Protein AF-A0A7V5G832-F1 (afdb_monomer)

Radius of gyration: 25.44 Å; Cα contacts (8 Å, |Δi|>4): 101; chains: 1; bounding box: 29×45×96 Å

Sequence (124 aa):
MEGGEATKTEAKAEAPVAQKAEAPKVEAPAPVAEEKAEAPKVETAPASAEVSTAACAGCHGANFEKKAMGVSKVVNTLTKDEIKKALHGYKDGTYGGSMKTIMKGQATPLSDAQIEAIANKVGK

Structure (mmCIF, N/CA/C/O backbone):
data_AF-A0A7V5G832-F1
#
_entry.id   AF-A0A7V5G832-F1
#
loop_
_atom_site.group_PDB
_atom_site.id
_atom_site.type_s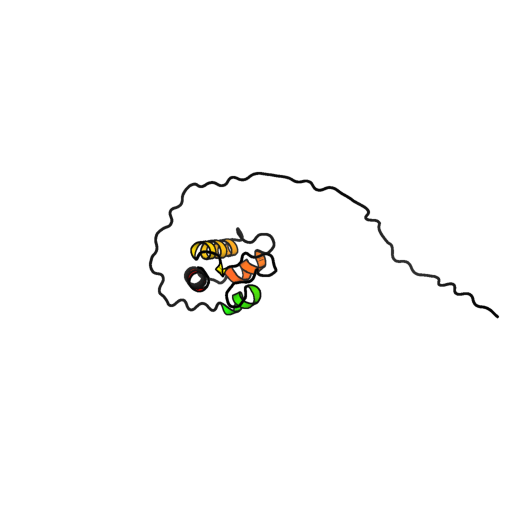ymbol
_atom_site.label_atom_id
_atom_site.label_alt_id
_atom_site.label_comp_id
_atom_site.label_asym_id
_atom_site.label_entity_id
_atom_site.label_seq_id
_atom_site.pdbx_PDB_ins_code
_atom_site.Cartn_x
_atom_site.Cartn_y
_atom_site.Cartn_z
_atom_site.occupancy
_atom_site.B_iso_or_equiv
_atom_site.auth_seq_id
_atom_site.auth_comp_id
_atom_site.auth_asym_id
_atom_site.auth_atom_id
_atom_site.pdbx_PDB_model_num
ATOM 1 N N . MET A 1 1 ? -2.245 13.276 -76.904 1.00 51.38 1 MET A N 1
ATOM 2 C CA . MET A 1 1 ? -1.367 14.085 -76.045 1.00 51.38 1 MET A CA 1
ATOM 3 C C . MET A 1 1 ? -2.179 14.528 -74.850 1.00 51.38 1 MET A C 1
ATOM 5 O O . MET A 1 1 ? -3.314 14.923 -75.064 1.00 51.38 1 MET A O 1
ATOM 9 N N . GLU A 1 2 ? -1.568 14.419 -73.667 1.00 45.22 2 GLU A N 1
ATOM 10 C CA . GLU A 1 2 ? -1.846 15.236 -72.473 1.00 45.22 2 GLU A CA 1
ATOM 11 C C . GLU A 1 2 ? -3.223 14.962 -71.834 1.00 45.22 2 GLU A C 1
ATOM 13 O O . GLU A 1 2 ? -4.272 15.266 -72.377 1.00 45.22 2 GLU A O 1
ATOM 18 N N . GLY A 1 3 ? -3.305 14.219 -70.730 1.00 46.62 3 GLY A N 1
ATOM 19 C CA . GLY A 1 3 ? -2.695 14.585 -69.453 1.00 46.62 3 GLY A CA 1
ATOM 20 C C . GLY A 1 3 ? -3.667 15.521 -68.735 1.00 46.62 3 GLY A C 1
ATOM 21 O O . GLY A 1 3 ? -3.732 16.697 -69.065 1.00 46.62 3 GLY A O 1
ATOM 22 N N . GLY A 1 4 ? -4.464 14.993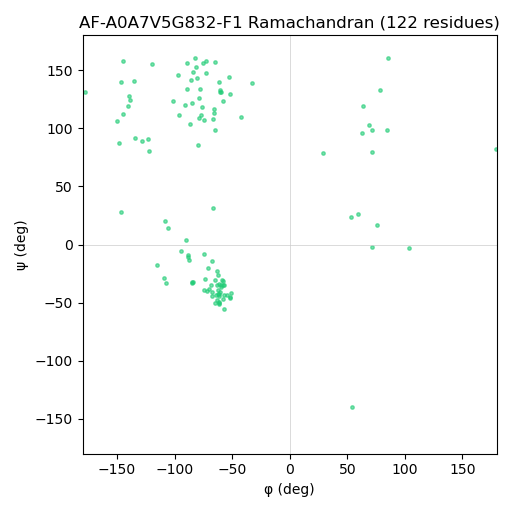 -67.807 1.00 39.41 4 GLY A N 1
ATOM 23 C CA . GLY A 1 4 ? -5.489 15.781 -67.124 1.00 39.41 4 GLY A CA 1
ATOM 24 C C . GLY A 1 4 ? -6.279 14.955 -66.120 1.00 39.41 4 GLY A C 1
ATOM 25 O O . GLY A 1 4 ? -7.348 14.440 -66.427 1.00 39.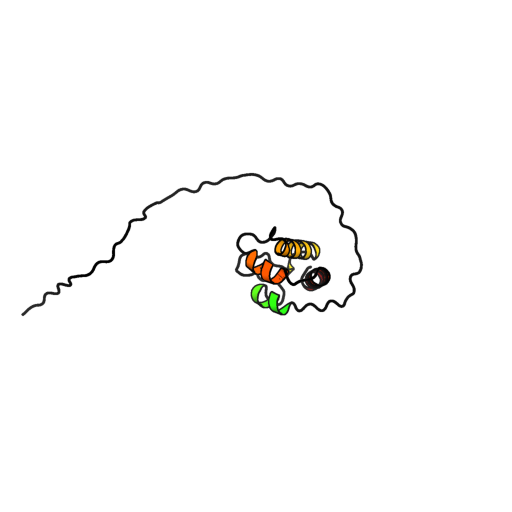41 4 GLY A O 1
ATOM 26 N N . GLU A 1 5 ? -5.698 14.799 -64.937 1.00 45.44 5 GLU A N 1
ATOM 27 C CA . GLU A 1 5 ? -6.315 14.251 -63.734 1.00 45.44 5 GLU A CA 1
ATOM 28 C C . GLU A 1 5 ? -7.526 15.110 -63.317 1.00 45.44 5 GLU A C 1
ATOM 30 O O . GLU A 1 5 ? -7.429 16.333 -63.245 1.00 45.44 5 GLU A O 1
ATOM 35 N N . ALA A 1 6 ? -8.671 14.479 -63.050 1.00 44.62 6 ALA A N 1
ATOM 36 C CA . ALA A 1 6 ? -9.799 15.109 -62.367 1.00 44.62 6 ALA A CA 1
ATOM 37 C C . ALA A 1 6 ? -10.549 14.046 -61.556 1.00 44.62 6 ALA A C 1
ATOM 39 O O . ALA A 1 6 ? -11.488 13.396 -62.017 1.00 44.62 6 ALA A O 1
ATOM 40 N N . THR A 1 7 ? -10.075 13.848 -60.331 1.00 36.00 7 THR A N 1
ATOM 41 C CA . THR A 1 7 ? -10.737 13.123 -59.248 1.00 36.00 7 THR A CA 1
ATOM 42 C C . THR A 1 7 ? -12.070 13.791 -58.899 1.00 36.00 7 THR A C 1
ATOM 44 O O . THR A 1 7 ? -12.155 15.004 -58.714 1.00 36.00 7 THR A O 1
ATOM 47 N N . LYS A 1 8 ? -13.127 12.982 -58.782 1.00 42.59 8 LYS A N 1
ATOM 48 C CA . LYS A 1 8 ? -14.446 13.387 -58.287 1.00 42.59 8 LYS A CA 1
ATOM 49 C C . LYS A 1 8 ? -15.021 12.296 -57.380 1.00 42.59 8 LYS A C 1
ATOM 51 O O . LYS A 1 8 ? -15.193 11.174 -57.840 1.00 42.59 8 LYS A O 1
ATOM 56 N N . THR A 1 9 ? -15.425 12.739 -56.181 1.00 34.81 9 THR A N 1
ATOM 57 C CA . THR A 1 9 ? -16.365 12.137 -55.207 1.00 34.81 9 THR A CA 1
ATOM 58 C C . THR A 1 9 ? -15.779 10.997 -54.348 1.00 34.81 9 THR A C 1
ATOM 60 O O . THR A 1 9 ? -15.060 10.157 -54.859 1.00 34.81 9 THR A O 1
ATOM 63 N N . GLU A 1 10 ? -15.935 10.935 -53.022 1.00 41.59 10 GLU A N 1
ATOM 64 C CA . GLU A 1 10 ? -17.075 11.291 -52.168 1.00 41.59 10 GLU A CA 1
ATOM 65 C C . GLU A 1 10 ? -16.681 11.886 -50.804 1.00 41.59 10 GLU A C 1
ATOM 67 O O . GLU A 1 10 ? -15.588 11.694 -50.274 1.00 41.59 10 GLU A O 1
ATOM 72 N N . ALA A 1 11 ? -17.646 12.613 -50.251 1.00 45.38 11 ALA A N 1
ATOM 73 C CA . ALA A 1 11 ? -17.619 13.338 -48.998 1.00 45.38 11 ALA A CA 1
ATOM 74 C C . ALA A 1 11 ? -17.665 12.433 -47.755 1.00 45.38 11 ALA A C 1
ATOM 76 O O . ALA A 1 11 ? -18.419 11.462 -47.698 1.00 45.38 11 ALA A O 1
ATOM 77 N N . LYS A 1 12 ? -17.005 12.870 -46.677 1.00 39.00 12 LYS A N 1
ATOM 78 C CA . LYS A 1 12 ? -17.556 12.704 -45.329 1.00 39.00 12 LYS A CA 1
ATOM 79 C C . LYS A 1 12 ? -17.302 13.968 -44.519 1.00 39.00 12 LYS A C 1
ATOM 81 O O . LYS A 1 12 ? -16.178 14.438 -44.421 1.00 39.00 12 LYS A O 1
ATOM 86 N N . ALA A 1 13 ? -18.403 14.505 -44.013 1.00 40.12 13 ALA A N 1
ATOM 87 C CA . ALA A 1 13 ? -18.540 15.783 -43.343 1.00 40.12 13 ALA A CA 1
ATOM 88 C C . ALA A 1 13 ? -17.542 16.002 -42.194 1.00 40.12 13 ALA A C 1
ATOM 90 O O . ALA A 1 13 ? -17.444 15.187 -41.275 1.00 40.12 13 ALA A O 1
ATOM 91 N N . GLU A 1 14 ? -16.882 17.157 -42.237 1.00 35.00 14 GLU A N 1
ATOM 92 C CA . GLU A 1 14 ? -16.197 17.783 -41.113 1.00 35.00 14 GLU A CA 1
ATOM 93 C C . GLU A 1 14 ? -17.184 18.722 -40.408 1.00 35.00 14 GLU A C 1
ATOM 95 O O . GLU A 1 14 ? -17.725 19.654 -41.006 1.00 35.00 14 GLU A O 1
ATOM 100 N N . ALA A 1 15 ? -17.442 18.448 -39.131 1.00 43.19 15 ALA A N 1
ATOM 101 C CA . ALA A 1 15 ? -18.078 19.383 -38.216 1.00 43.19 15 ALA A CA 1
ATOM 102 C C . ALA A 1 15 ? -16.977 20.231 -37.550 1.00 43.19 15 ALA A C 1
ATOM 104 O O . ALA A 1 15 ? -15.974 19.669 -37.102 1.00 43.19 15 ALA A O 1
ATOM 105 N N . PRO A 1 16 ? -17.129 21.563 -37.467 1.00 43.22 16 PRO A N 1
ATOM 106 C CA . PRO A 1 16 ? -16.106 22.438 -36.915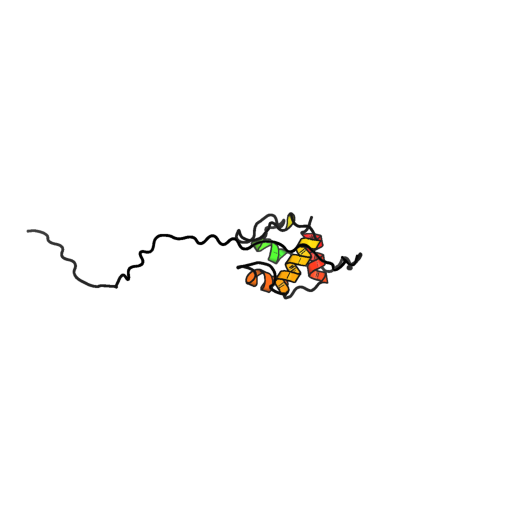 1.00 43.22 16 PRO A CA 1
ATOM 107 C C . PRO A 1 16 ? -16.127 22.407 -35.383 1.00 43.22 16 PRO A C 1
ATOM 109 O O . PRO A 1 16 ? -17.145 22.707 -34.763 1.00 43.22 16 PRO A O 1
ATOM 112 N N . VAL A 1 17 ? -14.982 22.132 -34.757 1.00 37.62 17 VAL A N 1
ATOM 113 C CA . VAL A 1 17 ? -14.712 22.548 -33.374 1.00 37.62 17 VAL A CA 1
ATOM 114 C C . VAL A 1 17 ? -13.435 23.378 -33.373 1.00 37.62 17 VAL A C 1
ATOM 116 O O . VAL A 1 17 ? -12.313 22.897 -33.260 1.00 37.62 17 VAL A O 1
ATOM 119 N N . ALA A 1 18 ? -13.643 24.681 -33.535 1.00 45.72 18 ALA A N 1
ATOM 120 C CA . ALA A 1 18 ? -12.765 25.688 -32.985 1.00 45.72 18 ALA A CA 1
ATOM 121 C C . ALA A 1 18 ? -13.387 26.138 -31.661 1.00 45.72 18 ALA A C 1
ATOM 123 O O . ALA A 1 18 ? -14.416 26.808 -31.656 1.00 45.72 18 ALA A O 1
ATOM 124 N N . GLN A 1 19 ? -12.749 25.809 -30.540 1.00 40.81 19 GLN A N 1
ATOM 125 C CA . GLN A 1 19 ? -12.776 26.702 -29.389 1.00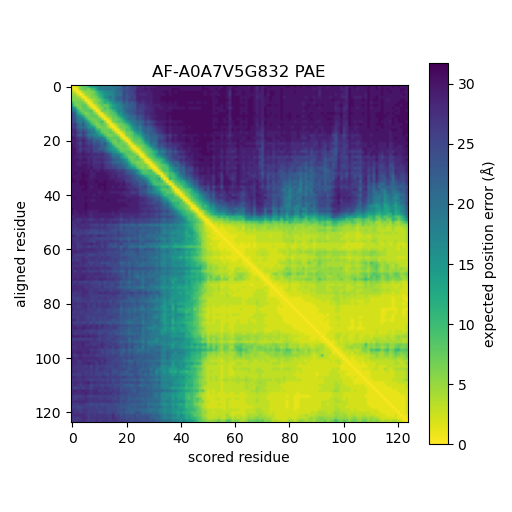 40.81 19 GLN A CA 1
ATOM 126 C C . GLN A 1 19 ? -11.439 26.632 -28.657 1.00 40.81 19 GLN A C 1
ATOM 128 O O . GLN A 1 19 ? -11.031 25.615 -28.103 1.00 40.81 19 GLN A O 1
ATOM 133 N N . LYS A 1 20 ? -10.741 27.759 -28.739 1.00 43.31 20 LYS A N 1
ATOM 134 C CA . LYS A 1 20 ? -9.567 28.135 -27.968 1.00 43.31 20 LYS A CA 1
ATOM 135 C C . LYS A 1 20 ? -10.045 28.758 -26.654 1.00 43.31 20 LYS A C 1
ATOM 137 O O . LYS A 1 20 ? -10.958 29.570 -26.696 1.00 43.31 20 LYS A O 1
ATOM 142 N N . ALA A 1 21 ? -9.312 28.434 -25.586 1.00 36.62 21 ALA A N 1
ATOM 143 C CA . ALA A 1 21 ? -9.239 29.098 -24.280 1.00 36.62 21 ALA A CA 1
ATOM 144 C C . ALA A 1 21 ? -10.521 29.115 -23.425 1.00 36.62 21 ALA A C 1
ATOM 146 O O . ALA A 1 21 ? -11.515 29.718 -23.785 1.00 36.62 21 ALA A O 1
ATOM 147 N N . GLU A 1 22 ? -10.461 28.515 -22.235 1.00 34.91 22 GLU A N 1
ATOM 148 C CA . GLU A 1 22 ? -10.246 29.247 -20.979 1.00 34.91 22 GLU A CA 1
ATOM 149 C C . GLU A 1 22 ? -10.186 28.249 -19.817 1.00 34.91 22 GLU A C 1
ATOM 151 O O . GLU A 1 22 ? -11.001 27.338 -19.689 1.00 34.91 22 GLU A O 1
ATOM 156 N N . ALA A 1 23 ? -9.156 28.397 -18.991 1.00 45.84 23 ALA A N 1
ATOM 157 C CA . ALA A 1 23 ? -9.029 27.694 -17.733 1.00 45.84 23 ALA A CA 1
ATOM 158 C C . ALA A 1 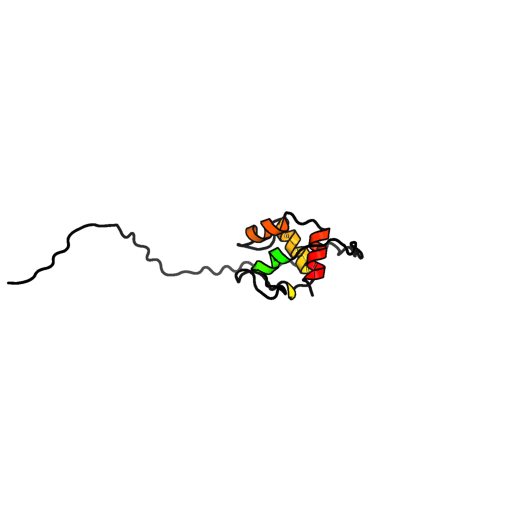23 ? -9.800 28.470 -16.661 1.00 45.84 23 ALA A C 1
ATOM 160 O O . ALA A 1 23 ? -9.422 29.605 -16.370 1.00 45.84 23 ALA A O 1
ATOM 161 N N . PRO A 1 24 ? -10.787 27.870 -15.985 1.00 40.88 24 PRO A N 1
ATOM 162 C CA . PRO A 1 24 ? -11.133 28.298 -14.648 1.00 40.88 24 PRO A CA 1
ATOM 163 C C . PRO A 1 24 ? -10.238 27.549 -13.660 1.00 40.88 24 PRO A C 1
ATOM 165 O O . PRO A 1 24 ? -10.428 26.372 -13.351 1.00 40.88 24 PRO A O 1
ATOM 168 N N . LYS A 1 25 ? -9.241 28.273 -13.150 1.00 47.16 25 LYS A N 1
ATOM 169 C CA . LYS A 1 25 ? -8.679 28.002 -11.833 1.00 47.16 25 LYS A CA 1
ATOM 170 C C . LYS A 1 25 ? -9.765 28.298 -10.793 1.00 47.16 25 LYS A C 1
ATOM 172 O O . LYS A 1 25 ? -10.190 29.437 -10.651 1.00 47.16 25 LYS A O 1
ATOM 177 N N . VAL A 1 26 ? -10.167 27.260 -10.072 1.00 36.88 26 VAL A N 1
ATOM 178 C CA . VAL A 1 26 ? -10.904 27.295 -8.800 1.00 36.88 26 VAL A CA 1
ATOM 179 C C . VAL A 1 26 ? -10.154 26.263 -7.954 1.00 36.88 26 VAL A C 1
ATOM 181 O O . VAL A 1 26 ? -10.245 25.071 -8.213 1.00 36.88 26 VAL A O 1
ATOM 184 N N . GLU A 1 27 ? -9.142 26.600 -7.158 1.00 46.56 27 GLU A N 1
ATOM 185 C CA . GLU A 1 27 ? -9.212 27.353 -5.903 1.00 46.56 27 GLU A CA 1
ATOM 186 C C . GLU A 1 27 ? -10.546 27.174 -5.177 1.00 46.56 27 GLU A C 1
ATOM 188 O O . GLU A 1 27 ? -11.437 28.012 -5.221 1.00 46.56 27 GLU A O 1
ATOM 193 N N . ALA A 1 28 ? -10.666 26.031 -4.508 1.00 35.84 28 ALA A N 1
ATOM 194 C CA . ALA A 1 28 ? -11.461 25.921 -3.302 1.00 35.84 28 ALA A CA 1
ATOM 195 C C . ALA A 1 28 ? -10.655 25.125 -2.254 1.00 35.84 28 ALA A C 1
ATOM 197 O O . ALA A 1 28 ? -9.904 24.214 -2.615 1.00 35.84 28 ALA A O 1
ATOM 198 N N . PRO A 1 29 ? -10.732 25.542 -0.985 1.00 45.06 29 PRO A N 1
ATOM 199 C CA . PRO A 1 29 ? -9.623 25.515 -0.034 1.00 45.06 29 PRO A CA 1
ATOM 200 C C . PRO A 1 29 ? -9.494 24.211 0.771 1.00 45.06 29 PRO A C 1
ATOM 202 O O . PRO A 1 29 ? -10.470 23.509 1.025 1.00 45.06 29 PRO A O 1
ATOM 205 N N . ALA A 1 30 ? -8.277 23.942 1.255 1.00 44.59 30 ALA A N 1
ATOM 206 C CA . ALA A 1 30 ? -8.074 23.195 2.499 1.00 44.59 30 ALA A CA 1
ATOM 207 C C . ALA A 1 30 ? -8.730 23.995 3.646 1.00 44.59 30 ALA A C 1
ATOM 209 O O . ALA A 1 30 ? -8.596 25.220 3.647 1.00 44.59 30 ALA A O 1
ATOM 210 N N . PRO A 1 31 ? -9.409 23.369 4.622 1.00 44.31 31 PRO A N 1
ATOM 211 C CA . PRO A 1 31 ? -8.681 22.537 5.576 1.00 44.31 31 PRO A CA 1
ATOM 212 C C . PRO A 1 31 ? -9.471 21.320 6.081 1.00 44.31 31 PRO A C 1
ATOM 214 O O . PRO A 1 31 ? -10.635 21.410 6.453 1.00 44.31 31 PRO A O 1
ATOM 217 N N . VAL A 1 32 ? -8.790 20.187 6.213 1.00 35.97 32 VAL A N 1
ATOM 218 C CA . VAL A 1 32 ? -9.168 19.178 7.209 1.00 35.97 32 VAL A CA 1
ATOM 219 C C . VAL A 1 32 ? -7.966 18.957 8.122 1.00 35.97 32 VAL A C 1
ATOM 221 O O . VAL A 1 32 ? -7.170 18.047 7.923 1.00 35.97 32 VAL A O 1
ATOM 224 N N . ALA A 1 33 ? -7.814 19.875 9.080 1.00 37.09 33 ALA A N 1
ATOM 225 C CA . ALA A 1 33 ? -7.278 19.552 10.400 1.00 37.09 33 ALA A CA 1
ATOM 226 C C . ALA A 1 33 ? -8.453 18.918 11.164 1.00 37.09 33 ALA A C 1
ATOM 228 O O . ALA A 1 33 ? -9.535 19.494 11.219 1.00 37.09 33 ALA A O 1
ATOM 229 N N . GLU A 1 34 ? -8.390 17.614 11.408 1.00 46.91 34 GLU A N 1
ATOM 230 C CA . GLU A 1 34 ? -7.985 17.056 12.700 1.00 46.91 34 GLU A CA 1
ATOM 231 C C . GLU A 1 34 ? -9.057 17.279 13.774 1.00 46.91 34 GLU A C 1
ATOM 233 O O . GLU A 1 34 ? -9.104 18.322 14.409 1.00 46.91 34 GLU A O 1
ATOM 238 N N . GLU A 1 35 ? -9.875 16.251 14.015 1.00 38.50 35 GLU A N 1
ATOM 239 C CA . GLU A 1 35 ? -10.198 15.865 15.387 1.00 38.50 35 GLU A CA 1
ATOM 240 C C . GLU A 1 35 ? -10.485 14.352 15.457 1.00 38.50 35 GLU A C 1
ATOM 242 O O . GLU A 1 35 ? -11.515 13.854 15.014 1.00 38.50 35 GLU A O 1
ATOM 247 N N . LYS A 1 36 ? -9.503 13.641 16.024 1.00 34.31 36 LYS A N 1
ATOM 248 C CA . LYS A 1 36 ? -9.677 12.564 17.008 1.00 34.31 36 LYS A CA 1
ATOM 249 C C . LYS A 1 36 ? -10.444 11.299 16.593 1.00 34.31 36 LYS A C 1
ATOM 251 O O . LYS A 1 36 ? -11.628 11.129 16.857 1.00 34.31 36 LYS A O 1
ATOM 256 N N . ALA A 1 37 ? -9.669 10.301 16.184 1.00 31.22 37 ALA A N 1
ATOM 257 C CA . ALA A 1 37 ? -9.799 8.978 16.782 1.00 31.22 37 ALA A CA 1
ATOM 258 C C . ALA A 1 37 ? -8.395 8.396 16.944 1.00 31.22 37 ALA A C 1
ATOM 260 O O . ALA A 1 37 ? -7.629 8.299 15.987 1.00 31.22 37 ALA A O 1
ATOM 261 N N . GLU A 1 38 ? -8.067 8.121 18.202 1.00 36.41 38 GLU A N 1
ATOM 262 C CA . GLU A 1 38 ? -6.885 7.425 18.685 1.00 36.41 38 GLU A CA 1
ATOM 263 C C . GLU A 1 38 ? -6.394 6.348 17.723 1.00 36.41 38 GLU A C 1
ATOM 265 O O . GLU A 1 38 ? -7.170 5.563 17.186 1.00 36.41 38 GLU A O 1
ATOM 270 N N . ALA A 1 39 ? -5.076 6.270 17.572 1.00 39.66 39 ALA A N 1
ATOM 271 C CA . ALA A 1 39 ? -4.438 5.021 17.221 1.00 39.66 39 ALA A CA 1
ATOM 272 C C . ALA A 1 39 ? -4.627 4.063 18.409 1.00 39.66 39 ALA A C 1
ATOM 274 O O . ALA A 1 39 ? -3.960 4.258 19.432 1.00 39.66 39 ALA A O 1
ATOM 275 N N . PRO A 1 40 ? -5.471 3.0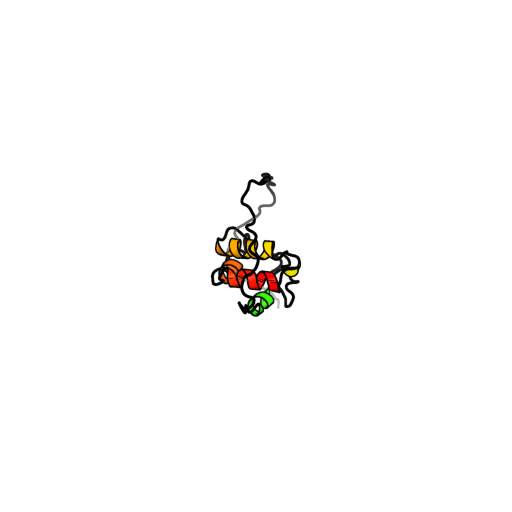16 18.332 1.00 41.53 40 PRO A N 1
ATOM 276 C CA . PRO A 1 40 ? -5.244 1.883 19.193 1.00 41.53 40 PRO A CA 1
ATOM 277 C C . PRO A 1 40 ? -3.921 1.263 18.753 1.00 41.53 40 PRO A C 1
ATOM 279 O O . PRO A 1 40 ? -3.758 0.732 17.654 1.00 41.53 40 PRO A O 1
ATOM 282 N N . LYS A 1 41 ? -2.954 1.369 19.657 1.00 49.00 41 LYS A N 1
ATOM 283 C CA . LYS A 1 41 ? -1.858 0.427 19.796 1.00 49.00 41 LYS A CA 1
ATOM 284 C C . LYS A 1 41 ? -2.420 -0.991 19.666 1.00 49.00 41 LYS A C 1
ATOM 286 O O . LYS A 1 41 ? -3.096 -1.463 20.573 1.00 49.00 41 LYS A O 1
ATOM 291 N N . VAL A 1 42 ? -2.111 -1.670 18.568 1.00 42.34 42 VAL A N 1
ATOM 292 C CA . VAL A 1 42 ? -2.168 -3.130 18.515 1.00 42.34 42 VAL A CA 1
ATOM 293 C C . VAL A 1 42 ? -0.829 -3.599 17.974 1.00 42.34 42 VAL A C 1
ATOM 295 O O . VAL A 1 42 ? -0.584 -3.688 16.775 1.00 42.34 42 VAL A O 1
ATOM 298 N N . GLU A 1 43 ? 0.075 -3.807 18.929 1.00 52.53 43 GLU A N 1
ATOM 299 C CA . GLU A 1 43 ? 1.096 -4.836 18.815 1.00 52.53 43 GLU A CA 1
ATOM 300 C C . GLU A 1 43 ? 0.416 -6.173 18.487 1.00 52.53 43 GLU A C 1
ATOM 302 O O . GLU A 1 43 ? -0.635 -6.505 19.039 1.00 52.53 43 GLU A O 1
ATOM 307 N N . THR A 1 44 ? 1.109 -6.967 17.671 1.00 44.84 44 THR A N 1
ATOM 308 C CA . THR A 1 44 ? 0.893 -8.400 17.405 1.00 44.84 44 THR A CA 1
ATOM 309 C C . THR A 1 44 ? -0.339 -8.788 16.575 1.00 44.84 44 THR A C 1
ATOM 311 O O . THR A 1 44 ? -1.298 -9.356 17.090 1.00 44.84 44 THR A O 1
ATOM 314 N N . ALA A 1 45 ? -0.247 -8.649 15.246 1.00 49.09 45 ALA A N 1
ATOM 315 C CA . ALA A 1 45 ? -0.816 -9.674 14.367 1.00 49.09 45 ALA A CA 1
ATOM 316 C C . ALA A 1 45 ? 0.155 -10.866 14.257 1.00 49.09 45 ALA A C 1
ATOM 318 O O . ALA A 1 45 ? 1.377 -10.670 14.230 1.00 49.09 45 ALA A O 1
ATOM 319 N N . PRO A 1 46 ? -0.356 -12.108 14.194 1.00 42.12 46 PRO A N 1
ATOM 320 C CA . PRO A 1 46 ? 0.471 -13.295 14.027 1.00 42.12 46 PRO A CA 1
ATOM 321 C C . PRO A 1 46 ? 1.264 -13.213 12.718 1.00 42.12 46 PRO A C 1
ATOM 323 O O . PRO A 1 46 ? 0.719 -12.938 11.649 1.00 42.12 46 PRO A O 1
ATOM 326 N N . ALA A 1 47 ? 2.563 -13.483 12.822 1.00 51.53 47 ALA A N 1
ATOM 327 C CA . ALA A 1 47 ? 3.588 -13.365 11.788 1.00 51.53 47 ALA A CA 1
ATOM 328 C C . ALA A 1 47 ? 3.448 -14.350 10.601 1.00 51.53 47 ALA A C 1
ATOM 330 O O . ALA A 1 47 ? 4.449 -14.792 10.041 1.00 51.53 47 ALA A O 1
ATOM 331 N N . SER A 1 48 ? 2.233 -14.751 10.214 1.00 53.12 48 SER A N 1
ATOM 332 C CA . SER A 1 48 ? 2.029 -15.817 9.219 1.00 53.12 48 SER A CA 1
ATOM 333 C C . SER A 1 48 ? 0.792 -15.632 8.336 1.00 53.12 48 SER A C 1
ATOM 335 O O . SER A 1 48 ? 0.239 -16.604 7.835 1.00 53.12 48 SER A O 1
ATOM 337 N N . ALA A 1 49 ? 0.352 -14.395 8.091 1.00 62.19 49 ALA A N 1
ATOM 338 C CA . ALA A 1 49 ? -0.447 -14.120 6.898 1.00 62.19 49 ALA A CA 1
ATOM 339 C C . ALA A 1 49 ? 0.517 -13.995 5.707 1.00 62.19 49 ALA A C 1
ATOM 341 O O . ALA A 1 49 ? 0.994 -12.907 5.382 1.00 62.19 49 ALA A O 1
ATOM 342 N N . GLU A 1 50 ? 0.865 -15.124 5.087 1.00 66.88 50 GLU A N 1
ATOM 343 C CA . GLU A 1 50 ? 1.662 -15.130 3.861 1.00 66.88 50 GLU A CA 1
ATOM 344 C C . GLU A 1 50 ? 0.868 -14.469 2.733 1.00 66.88 50 GLU A C 1
ATOM 346 O O . GLU A 1 50 ? -0.008 -15.067 2.109 1.00 66.88 50 GLU A O 1
ATOM 351 N N . VAL A 1 51 ? 1.160 -13.193 2.478 1.00 78.75 51 VAL A N 1
ATOM 352 C CA . VAL A 1 51 ? 0.583 -12.465 1.351 1.00 78.75 51 VAL A CA 1
ATOM 353 C C . VAL A 1 51 ? 1.589 -12.388 0.214 1.00 78.75 51 VAL A C 1
ATOM 355 O O . VAL A 1 51 ? 2.714 -11.884 0.353 1.00 78.75 51 VAL A O 1
ATOM 358 N N . SER A 1 52 ? 1.157 -12.889 -0.943 1.00 83.94 52 SER A N 1
ATOM 359 C CA . SER A 1 52 ? 1.892 -12.731 -2.188 1.00 83.94 52 SER A CA 1
ATOM 360 C C . SER A 1 52 ? 1.713 -11.314 -2.719 1.00 83.94 52 SER A C 1
ATOM 362 O O . SER A 1 52 ? 0.616 -10.881 -3.060 1.00 83.94 52 SER A O 1
ATOM 364 N N . THR A 1 53 ? 2.826 -10.597 -2.817 1.00 86.62 53 THR A N 1
ATOM 365 C CA . THR A 1 53 ? 2.914 -9.254 -3.396 1.00 86.62 53 THR A CA 1
ATOM 366 C C . THR A 1 53 ? 3.212 -9.277 -4.898 1.00 86.62 53 THR A C 1
ATOM 368 O O . THR A 1 53 ? 3.373 -8.222 -5.510 1.00 86.62 53 THR A O 1
ATOM 371 N N . ALA A 1 54 ? 3.279 -10.464 -5.515 1.00 87.25 54 ALA A N 1
ATOM 372 C CA . ALA A 1 54 ? 3.662 -10.629 -6.918 1.00 87.25 54 ALA A CA 1
ATOM 373 C C . ALA A 1 54 ? 2.712 -9.894 -7.879 1.00 87.25 54 ALA A C 1
ATOM 375 O O . ALA A 1 54 ? 3.165 -9.228 -8.809 1.00 87.25 54 ALA A O 1
ATOM 376 N N . ALA A 1 55 ? 1.403 -9.937 -7.611 1.00 86.69 55 ALA A N 1
ATOM 377 C CA . ALA A 1 55 ? 0.407 -9.204 -8.393 1.00 86.69 55 ALA A CA 1
ATOM 378 C C . ALA A 1 55 ? 0.601 -7.679 -8.295 1.00 86.69 55 ALA A C 1
ATOM 380 O O . ALA A 1 55 ? 0.415 -6.952 -9.268 1.00 86.69 55 ALA A O 1
ATOM 381 N N . CYS A 1 56 ? 1.035 -7.191 -7.132 1.00 89.69 56 CYS A N 1
ATOM 382 C CA . CYS A 1 56 ? 1.288 -5.773 -6.898 1.00 89.69 56 CYS A CA 1
ATOM 383 C C . CYS A 1 56 ? 2.549 -5.304 -7.641 1.00 89.69 56 CYS A C 1
ATOM 385 O O . CYS A 1 56 ? 2.566 -4.220 -8.230 1.00 89.69 56 CYS A O 1
ATOM 387 N N . ALA A 1 57 ? 3.588 -6.145 -7.651 1.00 89.75 57 ALA A N 1
ATOM 388 C CA . ALA A 1 57 ? 4.870 -5.857 -8.284 1.00 89.75 57 ALA A CA 1
ATOM 389 C C . ALA A 1 57 ? 4.764 -5.651 -9.805 1.00 89.75 57 ALA A C 1
ATOM 391 O O . ALA A 1 57 ? 5.555 -4.894 -10.369 1.00 89.75 57 ALA A O 1
ATOM 392 N N . GLY A 1 58 ? 3.756 -6.243 -10.459 1.00 89.44 58 GLY A N 1
ATOM 393 C CA . GLY A 1 58 ? 3.500 -6.049 -11.890 1.00 89.44 58 GLY A CA 1
ATOM 394 C C . GLY A 1 58 ? 3.300 -4.579 -12.282 1.00 89.44 58 GLY A C 1
ATOM 395 O O . GLY A 1 58 ? 3.771 -4.153 -13.334 1.00 89.44 58 GLY A O 1
ATOM 396 N N . CYS A 1 59 ? 2.680 -3.780 -11.407 1.00 91.88 59 CYS A N 1
ATOM 397 C CA . CYS A 1 59 ? 2.448 -2.351 -11.645 1.00 91.88 59 CYS A CA 1
ATOM 398 C C . CYS A 1 59 ? 3.350 -1.441 -10.795 1.00 91.88 59 CYS A C 1
ATOM 400 O O . CYS A 1 59 ? 3.730 -0.362 -11.248 1.00 91.88 59 CYS A O 1
ATOM 402 N N . HIS A 1 60 ? 3.698 -1.856 -9.575 1.00 92.06 60 HIS A N 1
ATOM 403 C CA . HIS A 1 60 ? 4.463 -1.042 -8.621 1.00 92.06 60 HIS A CA 1
ATOM 404 C C . HIS A 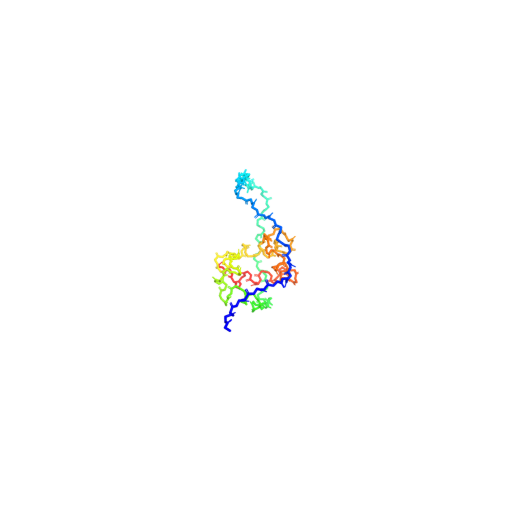1 60 ? 5.980 -1.290 -8.655 1.00 92.06 60 HIS A C 1
ATOM 406 O O . HIS A 1 60 ? 6.732 -0.553 -8.017 1.00 92.06 60 HIS A O 1
ATOM 412 N N . GLY A 1 61 ? 6.450 -2.269 -9.432 1.00 91.00 61 GLY A N 1
ATOM 413 C CA . GLY A 1 61 ? 7.849 -2.701 -9.440 1.00 91.00 61 GLY A CA 1
ATOM 414 C C . GLY A 1 61 ? 8.142 -3.737 -8.355 1.00 91.00 61 GLY A C 1
ATOM 415 O O . GLY A 1 61 ? 7.396 -3.865 -7.385 1.00 91.00 61 GLY A O 1
ATOM 416 N N . ALA A 1 62 ? 9.235 -4.482 -8.525 1.00 90.19 62 ALA A N 1
ATOM 417 C CA . ALA A 1 62 ? 9.618 -5.561 -7.613 1.00 90.19 62 ALA A CA 1
ATOM 418 C C . ALA A 1 62 ? 9.834 -5.064 -6.175 1.00 90.19 62 ALA A C 1
ATOM 420 O O . ALA A 1 62 ? 9.436 -5.747 -5.234 1.00 90.19 62 ALA A O 1
ATOM 421 N N . ASN A 1 63 ? 10.380 -3.853 -6.017 1.00 88.69 63 ASN A N 1
ATOM 422 C CA . ASN A 1 63 ? 10.620 -3.229 -4.717 1.00 88.69 63 ASN A CA 1
ATOM 423 C C . ASN A 1 63 ? 9.657 -2.074 -4.442 1.00 88.69 63 ASN A C 1
ATOM 425 O O . ASN A 1 63 ? 9.971 -1.202 -3.633 1.00 88.69 63 ASN A O 1
ATOM 429 N N . PHE A 1 64 ? 8.508 -2.021 -5.128 1.00 91.00 64 PHE A N 1
ATOM 430 C CA . PHE A 1 64 ? 7.506 -0.971 -4.922 1.00 91.00 64 PHE A CA 1
ATOM 431 C C . PHE A 1 64 ? 8.037 0.455 -5.170 1.00 91.00 64 PHE A C 1
ATOM 433 O O . PHE A 1 64 ? 7.517 1.429 -4.617 1.00 91.00 64 PHE A O 1
ATOM 440 N N . GLU A 1 65 ? 9.071 0.571 -6.014 1.00 91.94 65 GLU A N 1
ATOM 441 C CA . GLU A 1 65 ? 9.772 1.820 -6.330 1.00 91.94 65 GLU A CA 1
ATOM 442 C C . GLU A 1 65 ? 9.147 2.601 -7.498 1.00 91.94 65 GLU A C 1
ATOM 444 O O . GLU A 1 65 ? 9.530 3.741 -7.770 1.00 91.94 65 GLU A O 1
ATOM 449 N N . LYS A 1 66 ? 8.176 2.010 -8.206 1.00 91.31 66 LYS A N 1
ATOM 450 C CA . LYS A 1 66 ? 7.532 2.644 -9.359 1.00 91.31 66 LYS A CA 1
ATOM 451 C C . LYS A 1 66 ? 6.223 3.315 -8.971 1.00 91.31 66 LYS A C 1
ATOM 453 O O . LYS A 1 66 ? 5.438 2.819 -8.161 1.00 91.31 66 LYS A O 1
ATOM 458 N N . LYS A 1 67 ? 5.951 4.430 -9.649 1.00 89.19 67 LYS A N 1
ATOM 459 C CA . LYS A 1 67 ? 4.606 4.999 -9.736 1.00 89.19 67 LYS A CA 1
ATOM 460 C C . LYS A 1 67 ? 3.796 4.135 -10.695 1.00 89.19 67 LYS A C 1
ATOM 462 O O . LYS A 1 67 ? 4.024 4.188 -11.906 1.00 89.19 67 LYS A O 1
ATOM 467 N N . ALA A 1 68 ? 2.867 3.344 -10.172 1.00 86.19 68 ALA A N 1
ATOM 468 C CA . ALA A 1 68 ? 1.974 2.548 -10.995 1.00 86.19 68 ALA A CA 1
ATOM 469 C C . ALA A 1 68 ? 1.198 3.472 -11.941 1.00 86.19 68 ALA A C 1
ATOM 471 O O . ALA A 1 68 ? 0.558 4.436 -11.506 1.00 86.19 68 ALA A O 1
ATOM 472 N N . MET A 1 69 ? 1.318 3.197 -13.244 1.00 83.31 69 MET A N 1
ATOM 473 C CA . MET A 1 69 ? 0.691 3.955 -14.335 1.00 83.31 69 MET A CA 1
ATOM 474 C C . MET A 1 69 ? 0.979 5.471 -14.305 1.00 83.31 69 MET A C 1
ATOM 476 O O . MET A 1 69 ? 0.185 6.262 -14.800 1.00 83.31 69 MET A O 1
ATOM 480 N N . GLY A 1 70 ? 2.081 5.901 -13.676 1.00 84.69 70 GLY A N 1
ATOM 481 C CA . GLY A 1 70 ? 2.441 7.319 -13.534 1.00 84.69 70 GLY A CA 1
ATOM 482 C C . GLY A 1 70 ? 1.566 8.127 -12.564 1.00 84.69 70 GLY A C 1
ATOM 483 O O . GLY A 1 70 ? 1.854 9.299 -12.331 1.00 84.69 70 GLY A O 1
ATOM 484 N N . VAL A 1 71 ? 0.543 7.510 -11.966 1.00 83.94 71 VAL A N 1
ATOM 485 C CA . VAL A 1 71 ? -0.446 8.183 -11.108 1.00 83.94 71 VAL A CA 1
ATOM 486 C C . VAL A 1 71 ? -0.313 7.822 -9.631 1.00 83.94 71 VAL A C 1
ATOM 488 O O . VAL A 1 71 ? -0.653 8.636 -8.776 1.00 83.94 71 VAL A O 1
ATOM 491 N N . SER A 1 72 ? 0.172 6.618 -9.300 1.00 85.12 72 SER A N 1
ATOM 492 C CA . SER A 1 72 ? 0.286 6.213 -7.896 1.00 85.12 72 SER A CA 1
ATOM 493 C C . SER A 1 72 ? 1.463 6.897 -7.201 1.00 85.12 72 SER A C 1
ATOM 495 O O . SER A 1 72 ? 2.471 7.248 -7.820 1.00 85.12 72 SER A O 1
ATOM 497 N N . LYS A 1 73 ? 1.379 7.001 -5.871 1.00 87.00 73 LYS A N 1
ATOM 498 C CA . LYS A 1 73 ? 2.558 7.244 -5.032 1.00 87.00 73 LYS A CA 1
ATOM 499 C C . LYS A 1 73 ? 3.521 6.052 -5.126 1.00 87.00 73 LYS A C 1
ATOM 501 O O . LYS A 1 73 ? 3.105 4.939 -5.462 1.00 87.00 73 LYS A O 1
ATOM 506 N N . VAL A 1 74 ? 4.795 6.294 -4.822 1.00 91.50 74 VAL A N 1
ATOM 507 C CA . VAL A 1 74 ? 5.810 5.241 -4.713 1.00 91.50 74 VAL A CA 1
ATOM 508 C C . VAL A 1 74 ? 5.620 4.538 -3.373 1.00 91.50 74 VAL A C 1
ATOM 510 O O . VAL A 1 74 ? 5.812 5.149 -2.322 1.00 91.50 74 VAL A O 1
ATOM 513 N N . VAL A 1 75 ? 5.192 3.279 -3.407 1.00 89.69 75 VAL A N 1
ATOM 514 C CA . VAL A 1 75 ? 4.675 2.585 -2.220 1.00 89.69 75 VAL A CA 1
ATOM 515 C C . VAL A 1 75 ? 5.775 2.325 -1.188 1.00 89.69 75 VAL A C 1
ATOM 517 O O . VAL A 1 75 ? 5.514 2.503 -0.004 1.00 89.69 75 VAL A O 1
ATOM 520 N N . ASN A 1 76 ? 7.015 2.048 -1.607 1.00 88.25 76 ASN A N 1
ATOM 521 C CA . ASN A 1 76 ? 8.126 1.831 -0.667 1.00 88.25 76 ASN A CA 1
ATOM 522 C C . ASN A 1 76 ? 8.558 3.079 0.125 1.00 88.25 76 ASN A C 1
ATOM 524 O O . ASN A 1 76 ? 9.273 2.975 1.117 1.00 88.25 76 ASN A O 1
ATOM 528 N N . THR A 1 77 ? 8.116 4.271 -0.286 1.00 91.38 77 THR A N 1
ATOM 529 C CA . THR A 1 77 ? 8.387 5.518 0.446 1.00 91.38 77 THR A CA 1
ATOM 530 C C . THR A 1 77 ? 7.334 5.811 1.513 1.00 91.38 77 THR A C 1
ATOM 532 O O . THR A 1 77 ? 7.520 6.716 2.335 1.00 91.38 77 THR A O 1
ATOM 535 N N . LEU A 1 78 ? 6.227 5.065 1.512 1.00 90.94 78 LEU A N 1
ATOM 536 C CA . LEU A 1 78 ? 5.137 5.205 2.467 1.00 90.94 78 LEU A CA 1
ATOM 537 C C . LEU A 1 78 ? 5.446 4.418 3.739 1.00 90.94 78 LEU A C 1
ATOM 539 O O . LEU A 1 78 ? 6.110 3.382 3.712 1.00 90.94 78 LEU A O 1
ATOM 543 N N . THR A 1 79 ? 4.954 4.921 4.868 1.00 92.94 79 THR A N 1
ATOM 544 C CA . THR A 1 79 ? 4.991 4.160 6.116 1.00 92.94 79 THR A CA 1
ATOM 545 C C . THR A 1 79 ? 3.973 3.029 6.050 1.00 92.94 79 THR A C 1
ATOM 547 O O . THR A 1 79 ? 2.984 3.088 5.314 1.00 92.94 79 THR A O 1
ATOM 550 N N . LYS A 1 80 ? 4.185 2.006 6.873 1.00 92.44 80 LYS A N 1
ATOM 551 C CA . LYS A 1 80 ? 3.244 0.889 7.029 1.00 92.44 80 LYS A CA 1
ATOM 552 C C . LYS A 1 80 ? 1.818 1.381 7.301 1.00 92.44 80 LYS A C 1
ATOM 554 O O . LYS A 1 80 ? 0.867 0.883 6.710 1.00 92.44 80 LYS A O 1
ATOM 559 N N . ASP A 1 81 ? 1.668 2.402 8.143 1.00 91.62 81 ASP A N 1
ATOM 560 C CA . ASP A 1 81 ? 0.358 2.957 8.495 1.00 91.62 81 ASP A CA 1
ATOM 561 C C . ASP A 1 81 ? -0.332 3.662 7.316 1.00 91.62 81 ASP A C 1
ATOM 563 O O . ASP A 1 81 ? -1.519 3.450 7.074 1.00 91.62 81 ASP A O 1
ATOM 567 N N . GLU A 1 82 ? 0.430 4.414 6.516 1.00 92.88 82 GLU A N 1
ATOM 568 C CA . GLU A 1 82 ? -0.067 5.038 5.285 1.00 92.88 82 GLU A CA 1
ATOM 569 C C . GLU A 1 82 ? -0.527 3.989 4.265 1.00 92.88 82 GLU A C 1
ATOM 571 O O . GLU A 1 82 ? -1.545 4.173 3.600 1.00 92.88 82 GLU A O 1
ATOM 576 N N . ILE A 1 83 ? 0.195 2.869 4.155 1.00 92.56 83 ILE A N 1
ATOM 577 C CA . ILE A 1 83 ? -0.172 1.768 3.256 1.00 92.56 83 ILE A CA 1
ATOM 578 C C . ILE A 1 83 ? -1.461 1.097 3.722 1.00 92.56 83 ILE A C 1
ATOM 580 O O . ILE A 1 83 ? -2.348 0.876 2.898 1.00 92.56 83 ILE A O 1
ATOM 584 N N . LYS A 1 84 ? -1.601 0.826 5.028 1.00 93.94 84 LYS A N 1
ATOM 585 C CA . LYS A 1 84 ? -2.853 0.306 5.594 1.00 93.94 84 LYS A CA 1
ATOM 586 C C . LYS A 1 84 ? -4.006 1.260 5.281 1.00 93.94 84 LYS A C 1
ATOM 588 O O . LYS A 1 84 ? -4.953 0.867 4.607 1.00 93.94 84 LYS A O 1
ATOM 593 N N . LYS A 1 85 ? -3.894 2.539 5.649 1.00 93.69 85 LYS A N 1
ATOM 594 C CA . LYS A 1 85 ? -4.926 3.556 5.375 1.00 93.69 85 LYS A CA 1
ATOM 595 C C . LYS A 1 85 ? -5.294 3.644 3.895 1.00 93.69 85 LYS A C 1
ATOM 597 O O . LYS A 1 85 ? -6.476 3.692 3.564 1.00 93.69 85 LYS A O 1
ATOM 602 N N . ALA A 1 86 ? -4.307 3.617 3.001 1.00 92.25 86 ALA A N 1
ATOM 603 C CA . ALA A 1 86 ? -4.543 3.624 1.563 1.00 92.25 86 ALA A CA 1
ATOM 604 C C . ALA A 1 86 ? -5.311 2.376 1.099 1.00 92.25 86 ALA A C 1
ATOM 606 O O . ALA A 1 86 ? -6.292 2.510 0.372 1.00 92.25 86 ALA A O 1
ATOM 607 N N . LEU A 1 87 ? -4.902 1.175 1.527 1.00 92.62 87 LEU A N 1
ATOM 608 C CA . LEU A 1 87 ? -5.558 -0.087 1.165 1.00 92.62 87 LEU A CA 1
ATOM 609 C C . LEU A 1 87 ? -7.004 -0.150 1.665 1.00 92.62 87 LEU A C 1
ATOM 611 O O . LEU A 1 87 ? -7.886 -0.520 0.892 1.00 92.62 87 LEU A O 1
ATOM 615 N N . HIS A 1 88 ? -7.268 0.288 2.897 1.00 93.81 88 HIS A N 1
ATOM 616 C CA . HIS A 1 88 ? -8.634 0.434 3.408 1.00 93.81 88 HIS A CA 1
ATOM 617 C C . HIS A 1 88 ? -9.423 1.453 2.581 1.00 93.81 88 HIS A C 1
ATOM 619 O O . HIS A 1 88 ? -10.461 1.121 2.016 1.00 93.81 88 HIS A O 1
ATOM 625 N N . GLY A 1 89 ? -8.868 2.645 2.360 1.00 92.75 89 GLY A N 1
ATOM 626 C CA . GLY A 1 89 ? -9.518 3.666 1.543 1.00 92.75 89 GLY A CA 1
ATOM 627 C C . GLY A 1 89 ? -9.808 3.222 0.102 1.00 92.75 89 GLY A C 1
ATOM 628 O O . GLY A 1 89 ? -10.798 3.655 -0.486 1.00 92.75 89 GLY A O 1
ATOM 629 N N . TYR A 1 90 ? -8.995 2.339 -0.490 1.00 93.25 90 TYR A N 1
ATOM 630 C CA . TYR A 1 90 ? -9.290 1.738 -1.794 1.00 93.25 90 TYR A CA 1
ATOM 631 C C . TYR A 1 90 ? -10.468 0.758 -1.727 1.00 93.25 90 TYR A C 1
ATOM 633 O O . TYR A 1 90 ? -11.288 0.753 -2.647 1.00 93.25 90 TYR A O 1
ATOM 641 N N . LYS A 1 91 ? -10.591 -0.032 -0.650 1.00 92.00 91 LYS A N 1
ATOM 642 C CA . LYS A 1 91 ? -11.748 -0.918 -0.415 1.00 92.00 91 LYS A CA 1
ATOM 643 C C . LYS A 1 91 ? -13.037 -0.111 -0.301 1.00 92.00 91 LYS A C 1
ATOM 645 O O . LYS A 1 91 ? -13.999 -0.391 -1.021 1.00 92.00 91 LYS A O 1
ATOM 650 N N . ASP A 1 92 ? -13.007 0.933 0.521 1.00 90.19 92 ASP A N 1
ATOM 651 C CA . ASP A 1 92 ? -14.136 1.841 0.739 1.00 90.19 92 ASP A CA 1
ATOM 652 C C . ASP A 1 92 ? -14.402 2.741 -0.481 1.00 90.19 92 ASP A C 1
ATOM 654 O O . ASP A 1 92 ? -15.505 3.241 -0.694 1.00 90.19 92 ASP A O 1
ATOM 658 N N . GLY A 1 93 ? -13.406 2.911 -1.354 1.00 88.50 93 GLY A N 1
ATOM 659 C CA . GLY A 1 93 ? -13.482 3.768 -2.537 1.00 88.50 93 GLY A CA 1
ATOM 660 C C . GLY A 1 93 ? -13.368 5.264 -2.228 1.00 88.50 93 GLY A C 1
ATOM 661 O O . GLY A 1 93 ? -13.725 6.082 -3.086 1.00 88.50 93 GLY A O 1
ATOM 662 N N . THR A 1 94 ? -12.874 5.611 -1.039 1.00 89.62 94 THR A N 1
ATOM 663 C CA . THR A 1 94 ? -12.592 6.974 -0.560 1.00 89.62 94 THR A CA 1
ATOM 664 C C . THR A 1 94 ? -11.184 7.448 -0.935 1.00 89.62 94 THR A C 1
ATOM 666 O O . THR A 1 94 ? -10.901 8.642 -0.885 1.00 89.62 94 THR A O 1
ATOM 669 N N . TYR A 1 95 ? -10.309 6.537 -1.372 1.00 88.81 95 TYR A N 1
ATOM 670 C CA . TYR A 1 95 ? -8.928 6.816 -1.771 1.00 88.81 95 TYR A CA 1
ATOM 671 C C . TYR A 1 95 ? -8.668 6.443 -3.243 1.00 88.81 95 TYR A C 1
ATOM 673 O O . TYR A 1 95 ? -9.359 5.594 -3.806 1.00 88.81 95 TYR A O 1
ATOM 681 N N . GLY A 1 96 ? -7.670 7.070 -3.885 1.00 82.94 96 GLY A N 1
ATOM 682 C CA . GLY A 1 96 ? -7.183 6.665 -5.217 1.00 82.94 96 GLY A CA 1
ATOM 683 C C . GLY A 1 96 ? -7.590 7.504 -6.431 1.00 82.94 96 GLY A C 1
ATOM 684 O O . GLY A 1 96 ? -7.147 7.205 -7.541 1.00 82.94 96 GLY A O 1
ATOM 685 N N . GLY A 1 97 ? -8.421 8.535 -6.256 1.00 85.44 97 GLY A N 1
ATOM 686 C CA . GLY A 1 97 ? -8.818 9.449 -7.337 1.00 85.44 97 GLY A CA 1
ATOM 687 C C . GLY A 1 97 ? -9.394 8.741 -8.574 1.00 85.44 97 GLY A C 1
ATOM 688 O O . GLY A 1 97 ? -10.142 7.769 -8.455 1.00 85.44 97 GLY A O 1
ATOM 689 N N . SER A 1 98 ? -9.027 9.216 -9.769 1.00 83.88 98 SER A N 1
ATOM 690 C CA . SER A 1 98 ? -9.549 8.723 -11.056 1.00 83.88 98 SER A CA 1
ATOM 691 C C . SER A 1 98 ? -9.211 7.258 -11.358 1.00 83.88 98 SER A C 1
ATOM 693 O O . SER A 1 98 ? -9.927 6.617 -12.119 1.00 83.88 98 SER A O 1
ATOM 695 N N . MET A 1 99 ? -8.156 6.706 -10.747 1.00 83.06 99 MET A N 1
ATOM 696 C CA . MET A 1 99 ? -7.724 5.312 -10.946 1.00 83.06 99 MET A CA 1
ATOM 697 C C . MET A 1 99 ? -8.056 4.406 -9.753 1.00 83.06 99 MET A C 1
ATOM 699 O O . MET A 1 99 ? -7.572 3.275 -9.669 1.00 83.06 99 MET A O 1
ATOM 703 N N . LYS A 1 100 ? -8.924 4.863 -8.840 1.00 85.19 100 LYS A N 1
ATOM 704 C CA . LYS A 1 100 ? -9.304 4.093 -7.650 1.00 85.19 100 LYS A CA 1
ATOM 705 C C . LYS A 1 100 ? -9.910 2.734 -7.974 1.00 85.19 100 LYS A C 1
ATOM 707 O O . LYS A 1 100 ? -9.657 1.788 -7.245 1.00 85.19 100 LYS A O 1
ATOM 712 N N . THR A 1 101 ? -10.674 2.613 -9.060 1.00 88.12 101 THR A N 1
ATOM 713 C CA . THR A 1 101 ? -11.377 1.370 -9.418 1.00 88.12 101 THR A CA 1
ATOM 714 C C . THR A 1 101 ? -10.408 0.214 -9.669 1.00 88.12 101 THR A C 1
ATOM 716 O O . THR A 1 101 ? -10.700 -0.920 -9.298 1.00 88.12 101 THR A O 1
ATOM 719 N N . ILE A 1 102 ? -9.224 0.509 -10.216 1.00 89.25 102 ILE A N 1
ATOM 720 C CA . ILE A 1 102 ? -8.177 -0.489 -10.468 1.00 89.25 102 ILE A CA 1
ATOM 721 C C . ILE A 1 102 ? -7.673 -1.062 -9.140 1.00 89.25 102 ILE A C 1
ATOM 723 O O . ILE A 1 102 ? -7.645 -2.276 -8.954 1.00 89.25 102 ILE A O 1
ATOM 727 N N . MET A 1 103 ? -7.316 -0.186 -8.196 1.00 91.25 103 MET A N 1
ATOM 728 C CA . MET A 1 103 ? -6.824 -0.603 -6.880 1.00 91.25 103 MET A CA 1
ATOM 729 C C . MET A 1 103 ? -7.920 -1.140 -5.970 1.00 91.25 103 MET A C 1
ATOM 731 O O . MET A 1 103 ? -7.655 -2.055 -5.200 1.00 91.25 103 MET A O 1
ATOM 735 N N . LYS A 1 104 ? -9.161 -0.671 -6.108 1.00 91.06 104 LYS A N 1
ATOM 736 C CA . LYS A 1 104 ? -10.317 -1.242 -5.418 1.00 91.06 104 LYS A CA 1
ATOM 737 C C . LYS A 1 104 ? -10.480 -2.720 -5.765 1.00 91.06 104 LYS A C 1
ATOM 739 O O . LYS A 1 104 ? -10.574 -3.528 -4.854 1.00 91.06 104 LYS A O 1
ATOM 744 N N . GLY A 1 105 ? -10.400 -3.094 -7.045 1.00 91.19 105 GLY A N 1
ATOM 745 C CA . GLY A 1 105 ? -10.473 -4.502 -7.460 1.00 91.19 105 GLY A CA 1
ATOM 746 C C . GLY A 1 105 ? -9.395 -5.397 -6.831 1.00 91.19 105 GLY A C 1
ATOM 747 O O . GLY A 1 105 ? -9.656 -6.565 -6.564 1.00 91.19 105 GLY A O 1
ATOM 748 N N . GLN A 1 106 ? -8.212 -4.844 -6.543 1.00 89.88 106 GLN A N 1
ATOM 749 C CA . GLN A 1 106 ? -7.125 -5.566 -5.871 1.00 89.88 106 GLN A CA 1
ATOM 750 C C . GLN A 1 106 ? -7.257 -5.552 -4.344 1.00 89.88 106 GLN A C 1
ATOM 752 O O . GLN A 1 106 ? -6.871 -6.513 -3.688 1.00 89.88 106 GLN A O 1
ATOM 757 N N . ALA A 1 107 ? -7.803 -4.477 -3.772 1.00 90.69 107 ALA A N 1
ATOM 758 C CA . ALA A 1 107 ? -7.906 -4.292 -2.331 1.00 90.69 107 ALA A CA 1
ATOM 759 C C . ALA A 1 107 ? -9.156 -4.953 -1.727 1.00 90.69 107 ALA A C 1
ATOM 761 O O . ALA A 1 107 ? -9.099 -5.440 -0.603 1.00 90.69 107 ALA A O 1
ATOM 762 N N . THR A 1 108 ? -10.279 -5.010 -2.454 1.00 91.00 108 THR A N 1
ATOM 763 C CA . THR A 1 108 ? -11.539 -5.624 -1.995 1.00 91.00 108 THR A CA 1
ATOM 764 C C . THR A 1 108 ? -11.388 -7.058 -1.471 1.00 91.00 108 THR A C 1
ATOM 766 O O . THR A 1 108 ? -11.926 -7.314 -0.394 1.00 91.00 108 THR A O 1
ATOM 769 N N . PRO A 1 109 ? -10.675 -7.986 -2.143 1.00 90.62 109 PRO A N 1
ATOM 770 C CA . PRO A 1 109 ? -10.520 -9.352 -1.639 1.00 90.62 109 PRO A CA 1
ATOM 771 C C . PRO A 1 109 ? -9.554 -9.474 -0.449 1.00 90.62 109 PRO A C 1
ATOM 773 O O . PRO A 1 109 ? -9.461 -10.550 0.137 1.00 90.62 109 PRO A O 1
ATOM 776 N N . LEU A 1 110 ? -8.823 -8.413 -0.087 1.00 89.44 110 LEU A N 1
ATOM 777 C CA . LEU A 1 110 ? -7.862 -8.462 1.013 1.00 89.44 110 LEU A CA 1
ATOM 778 C C . LEU A 1 110 ? -8.569 -8.372 2.364 1.00 89.44 110 LEU A C 1
ATOM 780 O O . LEU A 1 110 ? -9.394 -7.488 2.593 1.00 89.44 110 LEU A O 1
ATOM 784 N N . SER A 1 111 ? -8.184 -9.234 3.296 1.00 90.81 111 SER A N 1
ATOM 785 C CA . SER A 1 111 ? -8.559 -9.127 4.712 1.00 90.81 111 SER A CA 1
ATOM 786 C C . SER A 1 111 ? -7.653 -8.138 5.455 1.00 90.81 111 SER A C 1
ATOM 788 O O . SER A 1 111 ? -6.532 -7.892 5.016 1.00 90.81 111 SER A O 1
ATOM 790 N N . ASP A 1 112 ? -8.080 -7.625 6.611 1.00 89.38 112 ASP A N 1
ATOM 791 C CA . ASP A 1 112 ? -7.262 -6.743 7.467 1.00 89.38 112 ASP A CA 1
ATOM 792 C C . ASP A 1 112 ? -5.878 -7.331 7.778 1.00 89.38 112 ASP A C 1
ATOM 794 O O . ASP A 1 112 ? -4.858 -6.672 7.589 1.00 89.38 112 ASP A O 1
ATOM 798 N N . ALA A 1 113 ? -5.823 -8.618 8.136 1.00 90.62 113 ALA A N 1
ATOM 799 C CA . ALA A 1 113 ? -4.562 -9.320 8.374 1.00 90.62 113 ALA A CA 1
ATOM 800 C C . ALA A 1 113 ? -3.649 -9.337 7.133 1.00 90.62 113 ALA A C 1
ATOM 802 O O . ALA A 1 113 ? -2.428 -9.242 7.249 1.00 90.62 113 ALA A O 1
ATOM 803 N N . GLN A 1 114 ? -4.229 -9.425 5.931 1.00 91.12 114 GLN A N 1
ATOM 804 C CA . GLN A 1 114 ? -3.463 -9.392 4.686 1.00 91.12 114 GLN A CA 1
ATOM 805 C C . GLN A 1 114 ? -2.970 -7.980 4.367 1.00 91.12 114 GLN A C 1
ATOM 807 O O . GLN A 1 114 ? -1.842 -7.811 3.913 1.00 91.12 114 GLN A O 1
ATOM 812 N N . ILE A 1 115 ? -3.793 -6.963 4.624 1.00 91.06 115 ILE A N 1
ATOM 813 C CA . ILE A 1 115 ? -3.418 -5.555 4.474 1.00 91.06 115 ILE A CA 1
ATOM 814 C C . ILE A 1 115 ? -2.253 -5.219 5.402 1.00 91.06 115 ILE A C 1
ATOM 816 O O . ILE A 1 115 ? -1.278 -4.601 4.970 1.00 91.06 115 ILE A O 1
ATOM 820 N N . GLU A 1 116 ? -2.313 -5.677 6.650 1.00 91.44 116 GLU A N 1
ATOM 821 C CA . GLU A 1 116 ? -1.227 -5.497 7.602 1.00 91.44 116 GLU A CA 1
ATOM 822 C C . GLU A 1 116 ? 0.046 -6.237 7.169 1.00 91.44 116 GLU A C 1
ATOM 824 O O . GLU A 1 116 ? 1.136 -5.662 7.209 1.00 91.44 116 GLU A O 1
ATOM 829 N N . ALA A 1 117 ? -0.070 -7.476 6.685 1.00 91.62 117 ALA A N 1
ATOM 830 C CA . ALA A 1 117 ? 1.070 -8.224 6.160 1.00 91.62 117 ALA A CA 1
ATOM 831 C C . ALA A 1 117 ? 1.713 -7.538 4.941 1.00 91.62 117 ALA A C 1
ATOM 833 O O . ALA A 1 117 ? 2.939 -7.437 4.871 1.00 91.62 117 ALA A O 1
ATOM 834 N N . ILE A 1 118 ? 0.911 -7.011 4.007 1.00 90.38 118 ILE A N 1
ATOM 835 C CA . ILE A 1 118 ? 1.412 -6.231 2.865 1.00 90.38 118 ILE A CA 1
ATOM 836 C C . ILE A 1 118 ? 2.139 -4.990 3.370 1.00 90.38 118 ILE A C 1
ATOM 838 O O . ILE A 1 118 ? 3.284 -4.765 2.986 1.00 90.38 118 ILE A O 1
ATOM 842 N N . ALA A 1 119 ? 1.506 -4.209 4.246 1.00 91.06 119 ALA A N 1
ATOM 843 C CA . ALA A 1 119 ? 2.086 -2.988 4.788 1.00 91.06 119 ALA A CA 1
ATOM 844 C C . ALA A 1 119 ? 3.428 -3.249 5.482 1.00 91.06 119 ALA A C 1
ATOM 846 O O . ALA A 1 119 ? 4.388 -2.524 5.237 1.00 91.06 119 ALA A O 1
ATOM 847 N N . ASN A 1 120 ? 3.524 -4.315 6.279 1.00 90.56 120 ASN A N 1
ATOM 848 C CA . ASN A 1 120 ? 4.770 -4.726 6.924 1.00 90.56 120 ASN A CA 1
ATOM 849 C C . ASN A 1 120 ? 5.859 -5.157 5.934 1.00 90.56 120 ASN A C 1
ATOM 851 O O . ASN A 1 120 ? 7.038 -4.983 6.230 1.00 90.56 120 ASN A O 1
ATOM 855 N N . LYS A 1 121 ? 5.478 -5.711 4.779 1.00 89.44 121 LYS A N 1
ATOM 856 C CA . LYS A 1 121 ? 6.404 -6.221 3.762 1.00 89.44 121 LYS A CA 1
ATOM 857 C C . LYS A 1 121 ? 6.920 -5.144 2.807 1.00 89.44 121 LYS A C 1
ATOM 859 O O . LYS A 1 121 ? 8.036 -5.272 2.317 1.00 89.44 121 LYS A O 1
ATOM 864 N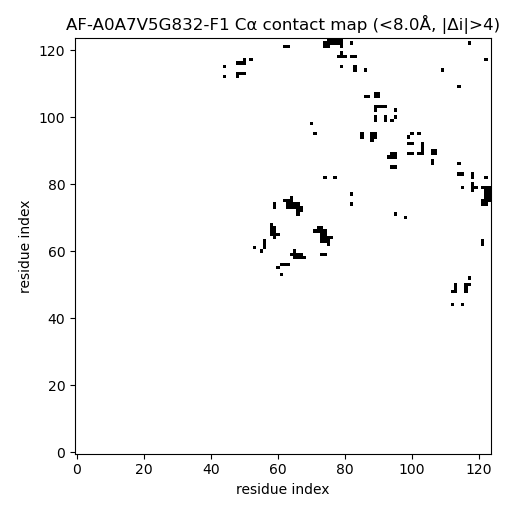 N . VAL A 1 122 ? 6.110 -4.126 2.505 1.00 89.38 122 VAL A N 1
ATOM 865 C CA . VAL A 1 122 ? 6.408 -3.132 1.451 1.00 89.38 122 VAL A CA 1
ATOM 866 C C . VAL A 1 122 ? 6.616 -1.715 1.981 1.00 89.38 122 VAL A C 1
ATOM 868 O O . VAL A 1 122 ? 7.138 -0.874 1.255 1.00 89.38 122 VAL A O 1
ATOM 871 N N . GLY A 1 123 ? 6.181 -1.434 3.209 1.00 88.00 123 GLY A N 1
ATOM 872 C CA . GLY A 1 123 ? 6.366 -0.140 3.858 1.00 88.00 123 GLY A CA 1
ATOM 873 C C . GLY A 1 123 ? 7.746 0.015 4.479 1.00 88.00 123 GLY A C 1
ATOM 874 O O . GLY A 1 123 ? 8.358 -0.971 4.891 1.00 88.00 123 GLY A O 1
ATOM 875 N N . LYS A 1 124 ? 8.204 1.267 4.571 1.00 85.38 124 LYS A N 1
ATOM 876 C CA . LYS A 1 124 ? 9.419 1.627 5.315 1.00 85.38 124 LYS A CA 1
ATOM 877 C C . LYS A 1 124 ? 9.204 1.604 6.829 1.00 85.38 124 LYS A C 1
ATOM 879 O O . LYS A 1 124 ? 8.051 1.835 7.276 1.00 85.38 124 LYS A O 1
#

Solvent-accessible surface area (backbone atoms only — not comparable to full-atom values): 8135 Å² total; per-residue (Å²): 131,82,88,81,90,78,92,77,88,85,88,80,89,84,79,89,84,86,80,82,87,84,84,84,88,70,91,76,79,88,83,84,81,83,83,87,78,80,81,79,84,70,84,81,77,77,96,72,53,86,64,84,57,65,78,54,26,78,52,20,34,90,72,25,73,32,40,31,92,78,72,45,71,42,49,36,79,32,41,32,66,57,44,36,54,47,45,52,25,16,50,76,62,82,31,61,74,97,59,18,68,66,49,17,70,65,30,55,83,50,49,72,65,40,42,50,38,47,14,68,72,47,29,91

Foldseek 3Di:
DDDDDDDDDDDDDDDDDDDDDDDDDDDDDDDDDDDDDDDPDDDDDDPDPDADCPVVCVQQNPLLQDQRVVQRDSQQAAALVVQLVQLVCLCVVVDDPPCSVVSNVVSVVDDSSNSSNVSVVRYD

pLDDT: mean 70.75, std 23.25, range [31.22, 93.94]

Mean predicted aligned error: 15.9 Å

Nearest PDB structures (foldseek):
  1c53-assembly1_A  TM=9.679E-01  e=5.513E-06  Nitratidesulfovibrio vulgaris str. 'Miyazaki F'
  1dvh-assembly1_A  TM=9.208E-01  e=1.857E-04  Nitratidesulfovibrio vulgaris
  2zzs-assembly1_A  TM=9.067E-01  e=5.430E-04  Vibrio parahaemolyticus RIMD 2210633
  1cno-assembly1_A  TM=9.029E-01  e=7.315E-04  Marinobacter nauticus
  8uf3-assembly2_B  TM=8.341E-01  e=2.321E-02  Neisseria gonorrhoeae F62

Secondary structure (DSSP, 8-state):
------------PPPP------------------------------TT-----HHHHHHH-TTS-S-GGGTS--GGGS-HHHHHHHHHHHHHTSSSGGGHHHHHHHHTT--HHHHHHHHHHH--